Protein AF-A0A3S9T1W5-F1 (afdb_monomer)

Solvent-accessible surface area (backbone atoms only — not comparable to full-atom values): 9526 Å² total; per-residue (Å²): 115,72,29,62,64,50,43,24,51,50,53,53,48,53,24,63,78,66,75,43,52,50,53,58,49,12,58,77,71,74,46,53,28,66,57,49,51,33,35,58,66,70,73,45,90,79,56,69,68,60,54,50,50,50,20,67,76,68,73,41,66,73,69,72,35,35,56,70,77,80,69,74,61,44,52,53,18,49,34,52,49,50,53,37,50,71,73,68,46,51,64,61,57,51,15,70,64,47,76,46,52,51,67,55,52,55,30,22,38,66,63,74,37,85,73,51,73,68,53,43,49,34,49,19,62,64,70,60,37,63,54,68,53,47,68,62,13,45,59,62,44,54,52,52,50,52,51,54,50,41,55,74,73,66,53,52,69,70,57,50,51,51,52,51,56,49,57,62,68,78,83

InterPro domains:
  IPR001387 Cro/C1-type, helix-turn-helix domain [PF01381] (11-65)
  IPR001387 Cro/C1-type, helix-turn-helix domain [PF01381] (80-132)
  IPR001387 Cro/C1-type, helix-turn-helix domain [PS50943] (11-65)
  IPR001387 Cro/C1-type, helix-turn-helix domain [PS50943] (80-134)
  IPR001387 Cro/C1-type, helix-turn-helix domain [SM00530] (10-65)
  IPR001387 Cro/C1-type, helix-turn-helix domain [SM00530] (79-134)
  IPR001387 Cro/C1-type, helix-turn-helix domain [cd00093] (8-65)
  IPR001387 Cro/C1-type, helix-turn-helix domain [cd00093] (77-134)
  IPR010982 Lambda repressor-like, DNA-binding domain superfamily [G3DSA:1.10.260.40] (4-74)
  IPR010982 Lambda repressor-like, DNA-binding domain superfamily [G3DSA:1.10.260.40] (76-170)
  IPR010982 Lambda repressor-like, DNA-binding domain superfamily [SSF47413] (3-69)
  IPR010982 Lambda repressor-like, DNA-binding domain superfamily [SSF47413] (74-134)
  IPR050807 Transcriptional regulator/dioxygenase, bacterial-type [PTHR46797] (74-138)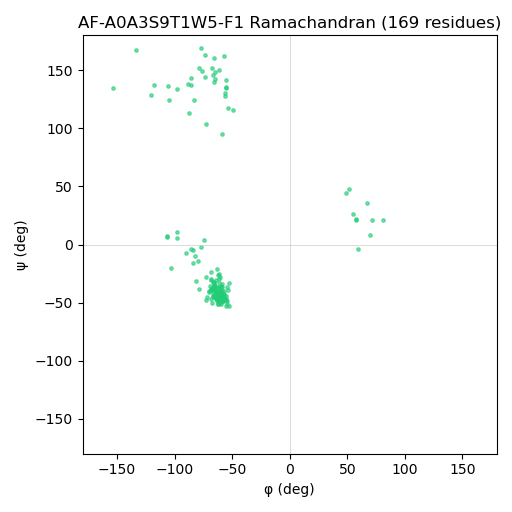

Foldseek 3Di:
DFDLQLVLVVLVVVCVVVVDQLQRVCVQLVHHSVVNVCSNVVVDDDDVSSLVSVCVSVVNDSVSGHPDPCPDQDALLCLLVVLCVLVVHDLVNLCVQQVNDSVVNVCSNVVNDPDDPSSLVSSCVSSVHDSVCSRVSCVVVVLVVVLVVCVVVVHDPVVSVVVSNVVSVVD

Organism: NCBI:txid1323375

pLDDT: mean 88.9, std 8.17, range [55.94, 97.69]

Structure (mmCIF, N/CA/C/O backbone):
data_AF-A0A3S9T1W5-F1
#
_entry.id   AF-A0A3S9T1W5-F1
#
loop_
_atom_site.group_PDB
_atom_site.id
_atom_site.type_symbol
_atom_site.label_atom_id
_atom_site.label_alt_id
_atom_site.label_comp_id
_atom_site.label_asym_id
_atom_site.label_entity_id
_atom_site.label_seq_id
_atom_site.pdbx_PDB_ins_code
_atom_site.Cartn_x
_atom_site.Cartn_y
_atom_site.Cartn_z
_atom_site.occupancy
_atom_site.B_iso_or_equiv
_atom_site.auth_seq_id
_atom_site.auth_comp_id
_atom_site.auth_asym_id
_atom_site.auth_atom_id
_atom_site.pdbx_PDB_model_num
ATOM 1 N N . MET A 1 1 ? 4.688 10.647 -19.494 1.00 72.31 1 MET A N 1
ATOM 2 C CA . MET A 1 1 ? 6.148 10.778 -19.285 1.00 72.31 1 MET A CA 1
ATOM 3 C C . MET A 1 1 ? 6.651 9.473 -18.680 1.00 72.31 1 MET A C 1
ATOM 5 O O . MET A 1 1 ? 5.906 8.879 -17.906 1.00 72.31 1 MET A O 1
ATOM 9 N N . TYR A 1 2 ? 7.830 8.991 -19.079 1.00 81.88 2 TYR A N 1
ATOM 10 C CA . TYR A 1 2 ? 8.384 7.721 -18.592 1.00 81.88 2 TYR A CA 1
ATOM 11 C C . TYR A 1 2 ? 9.151 7.909 -17.283 1.00 81.88 2 TYR A C 1
ATOM 13 O O . TYR A 1 2 ? 9.836 8.918 -17.113 1.00 81.88 2 TYR A O 1
ATOM 21 N N . ASP A 1 3 ? 9.049 6.927 -16.396 1.00 86.62 3 ASP A N 1
ATOM 22 C CA . ASP A 1 3 ? 9.724 6.895 -15.106 1.00 86.62 3 ASP A CA 1
ATOM 23 C C . ASP A 1 3 ? 11.119 6.267 -15.257 1.00 86.62 3 ASP A C 1
ATOM 25 O O . ASP A 1 3 ? 11.280 5.084 -15.573 1.00 86.62 3 ASP A O 1
ATOM 29 N N . SER A 1 4 ? 12.151 7.090 -15.052 1.00 87.38 4 SER A N 1
ATOM 30 C CA . SER A 1 4 ? 13.549 6.673 -15.221 1.00 87.38 4 SER A CA 1
ATOM 31 C C . SER A 1 4 ? 13.998 5.662 -14.160 1.00 87.38 4 SER A C 1
ATOM 33 O O . SER A 1 4 ? 14.846 4.813 -14.450 1.00 87.38 4 SER A O 1
ATOM 35 N N . GLU A 1 5 ? 13.431 5.714 -12.950 1.00 87.69 5 GLU A N 1
ATOM 36 C CA . GLU A 1 5 ? 13.767 4.781 -11.871 1.00 87.69 5 GLU A CA 1
ATOM 37 C C . GLU A 1 5 ? 13.191 3.399 -12.154 1.00 87.69 5 GLU A C 1
ATOM 39 O O . GLU A 1 5 ? 13.929 2.406 -12.132 1.00 87.69 5 GLU A O 1
ATOM 44 N N . LYS A 1 6 ? 11.908 3.338 -12.525 1.00 86.62 6 LYS A N 1
ATOM 45 C CA . LYS A 1 6 ? 11.269 2.092 -12.968 1.00 86.62 6 LYS A CA 1
ATOM 46 C C . LYS A 1 6 ? 11.997 1.471 -14.150 1.00 86.62 6 LYS A C 1
ATOM 48 O O . LYS A 1 6 ? 12.304 0.280 -14.128 1.00 86.62 6 LYS A O 1
ATOM 53 N N . LEU A 1 7 ? 12.353 2.274 -15.152 1.00 90.50 7 LEU A N 1
ATOM 54 C CA . LEU A 1 7 ? 13.117 1.795 -16.301 1.00 90.50 7 LEU A CA 1
ATOM 55 C C . LEU A 1 7 ? 14.456 1.160 -15.878 1.00 90.50 7 LEU A C 1
ATOM 57 O O . LEU A 1 7 ? 14.811 0.086 -16.366 1.00 90.50 7 LEU A O 1
ATOM 61 N N . SER A 1 8 ? 15.184 1.775 -14.939 1.00 92.00 8 SER A N 1
ATOM 62 C CA . SER A 1 8 ? 16.421 1.203 -14.386 1.00 92.00 8 SER A CA 1
ATOM 63 C C . SER A 1 8 ? 16.181 -0.137 -13.681 1.00 92.00 8 SER A C 1
ATOM 65 O O . SER A 1 8 ? 16.943 -1.090 -13.886 1.00 92.00 8 SER A O 1
ATOM 67 N N . GLN A 1 9 ? 15.117 -0.240 -12.880 1.00 92.44 9 GLN A N 1
ATOM 68 C CA . GLN A 1 9 ? 14.743 -1.475 -12.187 1.00 92.44 9 GLN A CA 1
ATOM 69 C C . GLN A 1 9 ? 14.377 -2.593 -13.171 1.00 92.44 9 GLN A C 1
ATOM 71 O O . GLN A 1 9 ? 14.908 -3.699 -13.053 1.00 92.44 9 GLN A O 1
ATOM 76 N N . ILE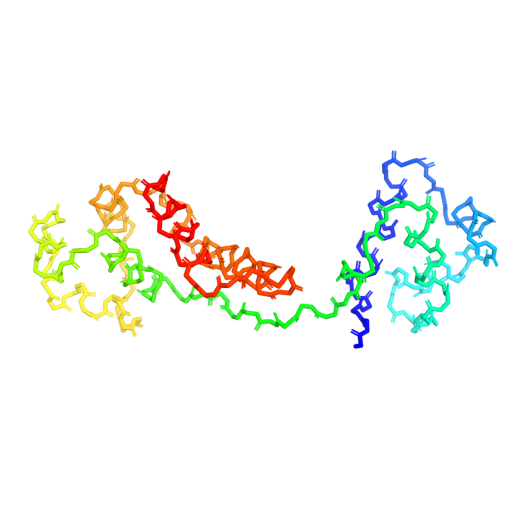 A 1 10 ? 13.558 -2.295 -14.181 1.00 92.56 10 ILE A N 1
ATOM 77 C CA . ILE A 1 10 ? 13.167 -3.243 -15.233 1.00 92.56 10 ILE A CA 1
ATOM 78 C C . ILE A 1 10 ? 14.405 -3.763 -15.971 1.00 92.56 10 ILE A C 1
ATOM 80 O O . ILE A 1 10 ? 14.578 -4.972 -16.122 1.00 92.56 10 ILE A O 1
ATOM 84 N N . ILE A 1 11 ? 15.333 -2.880 -16.355 1.00 93.62 11 ILE A N 1
ATOM 85 C CA . ILE A 1 11 ? 16.587 -3.284 -17.010 1.00 93.62 11 ILE A CA 1
ATOM 86 C C . ILE A 1 11 ? 17.396 -4.242 -16.120 1.00 93.62 11 ILE A C 1
ATOM 88 O O . ILE A 1 11 ? 17.924 -5.245 -16.605 1.00 93.62 11 ILE A O 1
ATOM 92 N N . ARG A 1 12 ? 17.484 -3.975 -14.811 1.00 94.44 12 ARG A N 1
ATOM 93 C CA . ARG A 1 12 ? 18.181 -4.862 -13.860 1.00 94.44 12 ARG A CA 1
ATOM 94 C C . ARG A 1 12 ? 17.497 -6.227 -13.751 1.00 94.44 12 ARG A C 1
ATOM 96 O O . ARG A 1 12 ? 18.190 -7.243 -13.718 1.00 94.44 12 ARG A O 1
ATOM 103 N N . GLN A 1 13 ? 16.166 -6.263 -13.734 1.00 93.06 13 GLN A N 1
ATOM 104 C CA . GLN A 1 13 ? 15.393 -7.507 -13.703 1.00 93.06 13 GLN A CA 1
ATOM 105 C C . GLN A 1 13 ? 15.584 -8.328 -14.982 1.00 93.06 13 GLN A C 1
ATOM 107 O O . GLN A 1 13 ? 15.860 -9.523 -14.892 1.00 93.06 13 GLN A O 1
ATOM 112 N N . ILE A 1 14 ? 15.531 -7.691 -16.158 1.00 94.25 14 ILE A N 1
ATOM 113 C CA . ILE A 1 14 ? 15.815 -8.331 -17.452 1.00 94.25 14 ILE A CA 1
ATOM 114 C C . ILE A 1 14 ? 17.200 -8.981 -17.430 1.00 94.25 14 ILE A C 1
ATOM 116 O O . ILE A 1 14 ? 17.340 -10.146 -17.804 1.00 94.25 14 ILE A O 1
ATOM 120 N N . GLN A 1 15 ? 18.221 -8.253 -16.964 1.00 94.25 15 GLN A N 1
ATOM 121 C CA . GLN A 1 15 ? 19.587 -8.772 -16.894 1.00 94.25 15 GLN A CA 1
ATOM 122 C C . GLN A 1 15 ? 19.715 -9.960 -15.948 1.00 94.25 15 GLN A C 1
ATOM 124 O O . GLN A 1 15 ? 20.360 -10.939 -16.310 1.00 94.25 15 GLN A O 1
ATOM 129 N N . LYS A 1 16 ? 19.084 -9.898 -14.769 1.00 94.06 16 LYS A N 1
ATOM 130 C CA . LYS A 1 16 ? 19.103 -10.995 -13.794 1.00 94.06 16 LYS A CA 1
ATOM 131 C C . LYS A 1 16 ? 18.375 -12.233 -14.323 1.00 94.06 16 LYS A C 1
ATOM 133 O O . LYS A 1 16 ? 18.903 -13.330 -14.220 1.00 94.06 16 LYS A O 1
ATOM 138 N N . LYS A 1 17 ? 17.189 -12.061 -14.915 1.00 93.50 17 LYS A N 1
ATOM 139 C CA . LYS A 1 17 ? 16.368 -13.164 -15.441 1.00 93.50 17 LYS A CA 1
ATOM 140 C C . LYS A 1 17 ? 17.029 -13.870 -16.628 1.00 93.50 17 LYS A C 1
ATOM 142 O O . LYS A 1 17 ? 16.905 -15.080 -16.758 1.00 93.50 17 LYS A O 1
ATOM 147 N N . ASN A 1 18 ? 17.734 -13.119 -17.473 1.00 91.75 18 ASN A N 1
ATOM 148 C CA . ASN A 1 18 ? 18.330 -13.630 -18.711 1.00 91.75 18 ASN A CA 1
ATOM 149 C C . ASN A 1 18 ? 19.863 -13.783 -18.637 1.00 91.75 18 ASN A C 1
ATOM 151 O O . ASN A 1 18 ? 20.498 -14.043 -19.657 1.00 91.75 18 ASN A O 1
ATOM 155 N N . ASN A 1 19 ? 20.476 -13.586 -17.462 1.00 93.75 19 ASN A N 1
ATOM 156 C CA . ASN A 1 19 ? 21.932 -13.596 -17.256 1.00 93.75 19 ASN A CA 1
ATOM 157 C C . ASN A 1 19 ? 22.710 -12.720 -18.268 1.00 93.75 19 ASN A C 1
ATOM 159 O O . ASN A 1 19 ? 23.732 -13.124 -18.834 1.00 93.75 19 ASN A O 1
ATOM 163 N N . LEU A 1 20 ? 22.218 -11.502 -18.523 1.00 94.31 20 LEU A N 1
ATOM 164 C CA . LEU A 1 20 ? 22.784 -10.582 -19.517 1.00 94.31 20 LEU A CA 1
ATOM 165 C C . LEU A 1 20 ? 23.717 -9.547 -18.882 1.00 94.31 20 LEU A C 1
ATOM 167 O O . LEU A 1 20 ? 23.358 -8.857 -17.930 1.00 94.31 20 LEU A O 1
ATOM 171 N N . THR A 1 21 ? 24.887 -9.351 -19.490 1.00 95.94 21 THR A N 1
ATOM 172 C CA . THR A 1 21 ? 25.759 -8.202 -19.201 1.00 95.94 21 THR A CA 1
ATOM 173 C C . THR A 1 21 ? 25.233 -6.937 -19.885 1.00 95.94 21 THR A C 1
ATOM 175 O O . THR A 1 21 ? 24.337 -6.998 -20.731 1.00 95.94 21 THR A O 1
ATOM 178 N N . ASN A 1 22 ? 25.784 -5.767 -19.540 1.00 94.25 22 ASN A N 1
ATOM 179 C CA . ASN A 1 22 ? 25.417 -4.516 -20.213 1.00 94.25 22 ASN A CA 1
ATOM 180 C C . ASN A 1 22 ? 25.709 -4.585 -21.722 1.00 94.25 22 ASN A C 1
ATOM 182 O O . ASN A 1 22 ? 24.897 -4.117 -22.511 1.00 94.25 22 ASN A O 1
ATOM 186 N N . ASP A 1 23 ? 26.818 -5.210 -22.125 1.00 95.06 23 ASP A N 1
ATOM 187 C CA . ASP A 1 23 ? 27.196 -5.325 -23.538 1.00 95.06 23 ASP A CA 1
ATOM 188 C C . ASP A 1 23 ? 26.282 -6.273 -24.311 1.00 95.06 23 ASP A C 1
ATOM 190 O O . ASP A 1 23 ? 25.885 -5.959 -25.431 1.00 95.06 23 ASP A O 1
ATOM 194 N N . LYS A 1 24 ? 25.902 -7.414 -23.717 1.00 95.19 24 LYS A N 1
ATOM 195 C CA . LYS A 1 24 ? 24.945 -8.338 -24.345 1.00 95.19 24 LYS A CA 1
ATOM 196 C C . LYS A 1 24 ? 23.579 -7.677 -24.515 1.00 95.19 24 LYS A C 1
ATOM 198 O O . LYS A 1 24 ? 23.006 -7.743 -25.596 1.00 95.19 24 LYS A O 1
ATOM 203 N N . LEU A 1 25 ? 23.090 -6.996 -23.476 1.00 94.19 25 LEU A N 1
ATOM 204 C CA . LEU A 1 25 ? 21.819 -6.277 -23.543 1.00 94.19 25 LEU A CA 1
ATOM 205 C C . LEU A 1 25 ? 21.871 -5.112 -24.543 1.00 94.19 25 LEU A C 1
ATOM 207 O O . LEU A 1 25 ? 20.933 -4.921 -25.309 1.00 94.19 25 LEU A O 1
ATOM 211 N N . GLY A 1 26 ? 22.980 -4.371 -24.575 1.00 94.38 26 GLY A N 1
ATOM 212 C CA . GLY A 1 26 ? 23.202 -3.310 -25.552 1.00 94.38 26 GLY A CA 1
ATOM 213 C C . GLY A 1 26 ? 23.130 -3.836 -26.984 1.00 94.38 26 GLY A C 1
ATOM 214 O O . GLY A 1 26 ? 22.370 -3.302 -27.787 1.00 94.38 26 GLY A O 1
ATOM 215 N N . LYS A 1 27 ? 23.830 -4.939 -27.282 1.00 94.88 27 LYS A N 1
ATOM 216 C CA . LYS A 1 27 ? 23.785 -5.592 -28.601 1.00 94.88 27 LYS A CA 1
ATOM 217 C C . LYS A 1 27 ? 22.365 -5.987 -29.007 1.00 94.88 27 LYS A C 1
ATOM 219 O O . LYS A 1 27 ? 21.968 -5.685 -30.125 1.00 94.88 27 LYS A O 1
ATOM 224 N N . ILE A 1 28 ? 21.600 -6.594 -28.097 1.00 93.44 28 ILE A N 1
ATOM 225 C CA . ILE A 1 28 ? 20.200 -6.982 -28.338 1.00 93.44 28 ILE A CA 1
ATOM 226 C C . ILE A 1 28 ? 19.336 -5.757 -28.684 1.00 93.44 28 ILE A C 1
ATOM 228 O O . ILE A 1 28 ? 18.536 -5.804 -29.610 1.00 93.44 28 ILE A O 1
ATOM 232 N N . LEU A 1 29 ? 19.521 -4.643 -27.972 1.00 92.19 29 LEU A N 1
ATOM 233 C CA . LEU A 1 29 ? 18.729 -3.420 -28.153 1.00 92.19 29 LEU A CA 1
ATOM 234 C C . LEU A 1 29 ? 19.263 -2.488 -29.260 1.00 92.19 29 LEU A C 1
ATOM 236 O O . LEU A 1 29 ? 18.654 -1.453 -29.552 1.00 92.19 29 LEU A O 1
ATOM 240 N N . GLY A 1 30 ? 20.400 -2.826 -29.876 1.00 91.94 30 GLY A N 1
ATOM 241 C CA . GLY A 1 30 ? 21.078 -1.985 -30.864 1.00 91.94 30 GLY A CA 1
ATOM 242 C C . GLY A 1 30 ? 21.659 -0.693 -30.275 1.00 91.94 30 GLY A C 1
ATOM 243 O O . GLY A 1 30 ? 21.616 0.352 -30.921 1.00 91.94 30 GLY A O 1
ATOM 244 N N . VAL A 1 31 ? 22.161 -0.740 -29.038 1.00 91.81 31 VAL A N 1
ATOM 245 C CA . VAL A 1 31 ? 22.800 0.381 -28.324 1.00 91.81 31 VAL A CA 1
ATOM 246 C C . VAL A 1 31 ? 24.108 -0.063 -27.655 1.00 91.81 31 VAL A C 1
ATOM 248 O O . VAL A 1 31 ? 24.397 -1.250 -27.537 1.00 91.81 31 VAL A O 1
ATOM 251 N N . SER A 1 32 ? 24.934 0.874 -27.186 1.00 94.00 32 SER A N 1
ATOM 252 C CA . SER A 1 32 ? 26.180 0.510 -26.495 1.00 94.00 32 SER A CA 1
ATOM 253 C C . SER A 1 32 ? 25.928 0.023 -25.060 1.00 94.00 32 SER A C 1
ATOM 255 O O . SER A 1 32 ? 25.022 0.501 -24.374 1.00 94.00 32 SER A O 1
ATOM 257 N N . GLY A 1 33 ? 26.773 -0.881 -24.550 1.00 92.75 33 GLY A N 1
ATOM 258 C CA . GLY A 1 33 ? 26.713 -1.301 -23.142 1.00 92.75 33 GLY A CA 1
ATOM 259 C C . GLY A 1 33 ? 26.963 -0.147 -22.160 1.00 92.75 33 GLY A C 1
ATOM 260 O O . GLY A 1 33 ? 26.371 -0.098 -21.079 1.00 92.75 33 GLY A O 1
ATOM 261 N N . SER A 1 34 ? 27.759 0.848 -22.566 1.00 93.88 34 SER A N 1
ATOM 262 C CA . SER A 1 34 ? 27.936 2.100 -21.820 1.00 93.88 34 SER A CA 1
ATOM 263 C C . SER A 1 34 ? 26.625 2.887 -21.701 1.00 93.88 34 SER A C 1
ATOM 265 O O . SER A 1 34 ? 26.286 3.348 -20.611 1.00 93.88 34 SER A O 1
ATOM 267 N N . TYR A 1 35 ? 25.830 2.965 -22.776 1.00 92.94 35 TYR A N 1
ATOM 268 C CA . TYR A 1 35 ? 24.511 3.599 -22.733 1.00 92.94 35 TYR A CA 1
ATOM 269 C C . TYR A 1 35 ? 23.582 2.887 -21.741 1.00 92.94 35 TYR A C 1
ATOM 271 O O . TYR A 1 35 ? 22.998 3.547 -20.887 1.00 92.94 35 TYR A O 1
ATOM 279 N N . ILE A 1 36 ? 23.543 1.548 -21.740 1.00 92.75 36 ILE A N 1
ATOM 280 C CA . ILE A 1 36 ? 22.793 0.764 -20.737 1.00 92.75 36 ILE A CA 1
ATOM 281 C C . ILE A 1 36 ? 23.239 1.097 -19.304 1.00 92.75 36 ILE A C 1
ATOM 283 O O . ILE A 1 36 ? 22.405 1.278 -18.416 1.00 92.75 36 ILE A O 1
ATOM 287 N N . SER A 1 37 ? 24.548 1.226 -19.067 1.00 93.12 37 SER A N 1
ATOM 288 C CA . SER A 1 37 ? 25.084 1.620 -17.758 1.00 93.12 37 SER A CA 1
ATOM 289 C C . SER A 1 37 ? 24.625 3.021 -17.336 1.00 93.12 37 SER A C 1
ATOM 291 O O . SER A 1 37 ? 24.230 3.224 -16.188 1.00 93.12 37 SER A O 1
ATOM 293 N N . GLN A 1 38 ? 24.632 3.990 -18.254 1.00 92.94 38 GLN A N 1
ATOM 294 C CA . GLN A 1 38 ? 24.183 5.358 -17.974 1.00 92.94 38 GLN A CA 1
ATOM 295 C C . GLN A 1 38 ? 22.698 5.408 -17.601 1.00 92.94 38 GLN A C 1
ATOM 297 O O . GLN A 1 38 ? 22.346 6.104 -16.650 1.00 92.94 38 GLN A O 1
ATOM 302 N N . ILE A 1 39 ? 21.860 4.625 -18.288 1.00 90.25 39 ILE A N 1
ATOM 303 C CA . ILE A 1 39 ? 20.428 4.499 -17.980 1.00 90.25 39 ILE A CA 1
ATOM 304 C C . ILE A 1 39 ? 20.233 3.929 -16.576 1.00 90.25 39 ILE A C 1
ATOM 306 O O . ILE A 1 39 ? 19.545 4.519 -15.748 1.00 90.25 39 ILE A O 1
ATOM 310 N N . LYS A 1 40 ? 20.888 2.802 -16.272 1.00 90.81 40 LYS A N 1
ATOM 311 C CA . LYS A 1 40 ? 20.757 2.123 -14.973 1.00 90.81 40 LYS A CA 1
ATOM 312 C C . LYS A 1 40 ? 21.197 2.977 -13.786 1.00 90.81 40 LYS A C 1
ATOM 314 O O . LYS A 1 40 ? 20.740 2.750 -12.664 1.00 90.81 40 LYS A O 1
ATOM 319 N N . ASN A 1 41 ? 22.119 3.903 -14.022 1.00 91.62 41 ASN A N 1
ATOM 320 C CA . ASN A 1 41 ? 22.653 4.805 -13.009 1.00 91.62 41 ASN A CA 1
ATOM 321 C C . ASN A 1 41 ? 21.975 6.183 -13.030 1.00 91.62 41 ASN A C 1
ATOM 323 O O . ASN A 1 41 ? 22.487 7.099 -12.396 1.00 91.62 41 ASN A O 1
ATOM 327 N N . LEU A 1 42 ? 20.869 6.337 -13.772 1.00 88.19 42 LEU A N 1
ATOM 328 C CA . LEU A 1 42 ? 20.080 7.572 -13.869 1.00 88.19 42 LEU A CA 1
ATOM 329 C C . LEU A 1 42 ? 20.889 8.789 -14.348 1.00 88.19 42 LEU A C 1
ATOM 331 O O . LEU A 1 42 ? 20.500 9.933 -14.149 1.00 88.19 42 LEU A O 1
ATOM 335 N N . LYS A 1 43 ? 22.018 8.548 -15.022 1.00 85.25 43 LYS A N 1
ATOM 336 C CA . LYS A 1 43 ? 22.904 9.601 -15.539 1.00 85.25 43 LYS A CA 1
ATOM 337 C C . LYS A 1 43 ? 22.426 10.159 -16.878 1.00 85.25 43 LYS A C 1
ATOM 339 O O . LYS A 1 43 ? 23.001 11.122 -17.377 1.00 85.25 43 LYS A O 1
ATOM 344 N N . ARG A 1 44 ? 21.431 9.521 -17.504 1.00 81.00 44 ARG A N 1
ATOM 345 C CA . ARG A 1 44 ? 20.927 9.902 -18.823 1.00 81.00 44 ARG A CA 1
ATOM 346 C C . ARG A 1 44 ? 19.472 9.487 -19.019 1.00 81.00 44 ARG A C 1
ATOM 348 O O . ARG A 1 44 ? 19.120 8.339 -18.765 1.00 81.00 44 ARG A O 1
ATOM 355 N N . GLY A 1 45 ? 18.669 10.409 -19.549 1.00 78.25 45 GLY A N 1
ATOM 356 C CA . GLY A 1 45 ? 17.310 10.126 -20.004 1.00 78.25 45 GLY A CA 1
ATOM 357 C C . GLY A 1 45 ? 17.282 9.214 -21.234 1.00 78.25 45 GLY A C 1
ATOM 358 O O . GLY A 1 45 ? 18.209 9.193 -22.053 1.00 78.25 45 GLY A O 1
ATOM 359 N N . VAL A 1 46 ? 16.200 8.452 -21.371 1.00 84.06 46 VAL A N 1
ATOM 360 C CA . VAL A 1 46 ? 1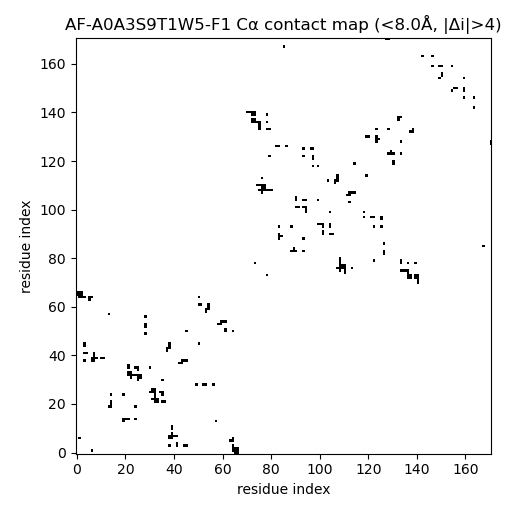6.033 7.463 -22.442 1.00 84.06 46 VAL A CA 1
ATOM 361 C C . VAL A 1 46 ? 15.048 7.972 -23.471 1.00 84.06 46 VAL A C 1
ATOM 363 O O . VAL A 1 46 ? 14.015 8.539 -23.126 1.00 84.06 46 VAL A O 1
ATOM 366 N N . ARG A 1 47 ? 15.384 7.783 -24.749 1.00 85.50 47 ARG A N 1
ATOM 367 C CA . ARG A 1 47 ? 14.475 8.153 -25.828 1.00 85.50 47 ARG A CA 1
ATOM 368 C C . ARG A 1 47 ? 13.314 7.150 -25.915 1.00 85.50 47 ARG A C 1
ATOM 370 O O . ARG A 1 47 ? 13.557 5.957 -25.699 1.00 85.50 47 ARG A O 1
ATOM 377 N N . PRO A 1 48 ? 12.088 7.589 -26.250 1.00 85.38 48 PRO A N 1
ATOM 378 C CA . PRO A 1 48 ? 10.926 6.705 -26.352 1.00 85.38 48 PRO A CA 1
ATOM 379 C C . PRO A 1 48 ? 11.151 5.488 -27.257 1.00 85.38 48 PRO A C 1
ATOM 381 O O . PRO A 1 48 ? 10.666 4.402 -26.952 1.00 85.38 48 PRO A O 1
ATOM 384 N N . GLU A 1 49 ? 11.946 5.623 -28.322 1.00 88.88 49 GLU A N 1
ATOM 385 C CA . GLU A 1 49 ? 12.233 4.529 -29.256 1.00 88.88 49 GLU A CA 1
ATOM 386 C C . GLU A 1 49 ? 13.013 3.390 -28.586 1.00 88.88 49 GLU A C 1
ATOM 388 O O . GLU A 1 49 ? 12.765 2.219 -28.864 1.00 88.88 49 GLU A O 1
ATOM 393 N N . THR A 1 50 ? 13.932 3.708 -27.670 1.00 89.50 50 THR A N 1
ATOM 394 C CA . THR A 1 50 ? 14.668 2.694 -26.901 1.00 89.50 50 THR A CA 1
ATOM 395 C C . THR A 1 50 ? 13.737 1.972 -25.928 1.00 89.50 50 THR A C 1
ATOM 397 O O . THR A 1 50 ? 13.847 0.760 -25.773 1.00 89.50 50 THR A O 1
ATOM 400 N N . ILE A 1 51 ? 12.806 2.692 -25.294 1.00 90.44 51 ILE A N 1
ATOM 401 C CA . ILE A 1 51 ? 11.811 2.096 -24.387 1.00 90.44 51 ILE A CA 1
ATOM 402 C C . ILE A 1 51 ? 10.893 1.152 -25.169 1.00 90.44 51 ILE A C 1
ATOM 404 O O . ILE A 1 51 ? 10.691 0.017 -24.748 1.00 90.44 51 ILE A O 1
ATOM 408 N N . LYS A 1 52 ? 10.434 1.575 -26.353 1.00 91.62 52 LYS A N 1
ATOM 409 C CA . LYS A 1 52 ? 9.642 0.742 -27.263 1.00 91.62 52 LYS A CA 1
ATOM 410 C C . LYS A 1 52 ? 10.383 -0.537 -27.662 1.00 91.62 52 LYS A C 1
ATOM 412 O O . LYS A 1 52 ? 9.822 -1.619 -27.549 1.00 91.62 52 LYS A O 1
ATOM 417 N N . LYS A 1 53 ? 11.670 -0.445 -28.018 1.00 93.25 53 LYS A N 1
ATOM 418 C CA . LYS A 1 53 ? 12.492 -1.633 -28.310 1.00 93.25 53 LYS A CA 1
ATOM 419 C C . LYS A 1 53 ? 12.591 -2.587 -27.123 1.00 93.25 53 LYS A C 1
ATOM 421 O O . LYS A 1 53 ? 12.527 -3.796 -27.317 1.00 93.25 53 LYS A O 1
ATOM 426 N N . ILE A 1 54 ? 12.765 -2.069 -25.905 1.00 92.31 54 ILE A N 1
ATOM 427 C CA . ILE A 1 54 ? 12.800 -2.900 -24.691 1.00 92.31 54 ILE A CA 1
ATOM 428 C C . ILE A 1 54 ? 11.450 -3.600 -24.496 1.00 92.31 54 ILE A C 1
ATOM 430 O O . ILE A 1 54 ? 11.428 -4.806 -24.260 1.00 92.31 54 ILE A O 1
ATOM 434 N N . SER A 1 55 ? 10.350 -2.855 -24.629 1.00 93.94 55 SER A N 1
ATOM 435 C CA . SER A 1 55 ? 8.982 -3.371 -24.537 1.00 93.94 55 SER A CA 1
ATOM 436 C C . SER A 1 55 ? 8.743 -4.522 -25.516 1.00 93.94 55 SER A C 1
ATOM 438 O O . SER A 1 55 ? 8.380 -5.614 -25.087 1.00 93.94 55 SER A O 1
ATOM 440 N N . GLU A 1 56 ? 9.048 -4.322 -26.798 1.00 94.00 56 GLU A N 1
ATOM 441 C CA . GLU A 1 56 ? 8.857 -5.325 -27.852 1.00 94.00 56 GLU A CA 1
ATOM 442 C C . GLU A 1 56 ? 9.774 -6.543 -27.669 1.00 94.00 56 GLU A C 1
ATOM 444 O O . GLU A 1 56 ? 9.325 -7.681 -27.768 1.00 94.00 56 GLU A O 1
ATOM 449 N N . THR A 1 57 ? 11.054 -6.323 -27.349 1.00 95.19 57 THR A N 1
ATOM 450 C CA . THR A 1 57 ? 12.046 -7.408 -27.240 1.00 95.19 57 THR A CA 1
ATOM 451 C C . THR A 1 57 ? 11.769 -8.335 -26.060 1.00 95.19 57 THR A C 1
ATOM 453 O O . THR A 1 57 ? 11.988 -9.541 -26.149 1.00 95.19 57 THR A O 1
ATOM 456 N N . PHE A 1 58 ? 11.326 -7.777 -24.933 1.00 92.94 58 PHE A N 1
ATOM 457 C CA . PHE A 1 58 ? 11.129 -8.527 -23.690 1.00 92.94 58 PHE A CA 1
ATOM 458 C C . PHE A 1 58 ? 9.654 -8.765 -23.355 1.00 92.94 58 PHE A C 1
ATOM 460 O O . PHE A 1 58 ? 9.364 -9.290 -22.280 1.00 92.94 58 PHE A O 1
ATOM 467 N N . ASN A 1 59 ? 8.746 -8.409 -24.270 1.00 91.31 59 ASN A N 1
ATOM 468 C CA . ASN A 1 59 ? 7.297 -8.500 -24.110 1.00 91.31 59 ASN A CA 1
ATOM 469 C C . ASN A 1 59 ? 6.803 -7.843 -22.805 1.00 91.31 59 ASN A C 1
ATOM 471 O O . ASN A 1 59 ? 6.068 -8.442 -22.020 1.00 91.31 59 ASN A O 1
ATOM 475 N N . ILE A 1 60 ? 7.275 -6.620 -22.548 1.00 89.38 60 ILE A N 1
ATOM 476 C CA . ILE A 1 60 ? 6.917 -5.824 -21.367 1.00 89.38 60 ILE A CA 1
ATOM 477 C C . ILE A 1 60 ? 5.950 -4.727 -21.813 1.00 89.38 60 ILE A C 1
ATOM 479 O O . ILE A 1 60 ? 6.323 -3.953 -22.694 1.00 89.38 60 ILE A O 1
ATOM 483 N N . PRO A 1 61 ? 4.749 -4.609 -21.226 1.00 88.06 61 PRO A N 1
ATOM 484 C CA . PRO A 1 61 ? 3.809 -3.543 -21.567 1.00 88.06 61 PRO A CA 1
ATOM 485 C C . PRO A 1 61 ? 4.432 -2.147 -21.425 1.00 88.06 61 PRO A C 1
ATOM 487 O O . PRO A 1 61 ? 5.195 -1.887 -20.492 1.00 88.06 61 PRO A O 1
ATOM 490 N N . MET A 1 62 ? 4.112 -1.228 -22.341 1.00 87.25 62 MET A N 1
ATOM 491 C CA . MET A 1 62 ? 4.667 0.136 -22.330 1.00 87.25 62 MET A CA 1
ATOM 492 C C . MET A 1 62 ? 4.294 0.908 -21.054 1.00 87.25 62 MET A C 1
ATOM 494 O O . MET A 1 62 ? 5.013 1.816 -20.631 1.00 87.25 62 MET A O 1
ATOM 498 N N . GLU A 1 63 ? 3.187 0.524 -20.427 1.00 83.06 63 GLU A N 1
ATOM 499 C CA . GLU A 1 63 ? 2.635 1.077 -19.196 1.00 83.06 63 GLU A CA 1
ATOM 500 C C . GLU A 1 63 ? 3.557 0.865 -17.994 1.00 83.06 63 GLU A C 1
ATOM 502 O O . GLU A 1 63 ? 3.607 1.722 -17.112 1.00 83.06 63 GLU A O 1
ATOM 507 N N . GLU A 1 64 ? 4.335 -0.220 -17.986 1.00 84.06 64 GLU A N 1
ATOM 508 C CA . GLU A 1 64 ? 5.299 -0.526 -16.920 1.00 84.06 64 GLU A CA 1
ATOM 509 C C . GLU A 1 64 ? 6.392 0.545 -16.807 1.00 84.06 64 GLU A C 1
ATOM 511 O O . GLU A 1 64 ? 6.951 0.774 -15.734 1.00 84.06 64 GLU A O 1
ATOM 516 N N . PHE A 1 65 ? 6.675 1.245 -17.908 1.00 86.00 65 PHE A N 1
ATOM 517 C CA . PHE A 1 65 ? 7.677 2.307 -17.970 1.00 86.00 65 PHE A CA 1
ATOM 518 C C . PHE A 1 65 ? 7.108 3.693 -17.659 1.00 86.00 65 PHE A C 1
ATOM 520 O O . PHE A 1 65 ? 7.863 4.666 -17.611 1.00 86.00 65 PHE A O 1
ATOM 527 N N . LEU A 1 66 ? 5.789 3.835 -17.513 1.00 82.75 66 LEU A N 1
ATOM 528 C CA . LEU A 1 66 ? 5.165 5.123 -17.229 1.00 82.75 66 LEU A CA 1
ATOM 529 C C . LEU A 1 66 ? 5.309 5.477 -15.748 1.00 82.75 66 LEU A C 1
ATOM 531 O O . LEU A 1 66 ? 5.325 4.600 -14.882 1.00 82.75 66 LEU A O 1
ATOM 535 N N . TYR A 1 67 ? 5.339 6.783 -15.459 1.00 73.88 67 TYR A N 1
ATOM 536 C CA . TYR A 1 67 ? 5.056 7.247 -14.104 1.00 73.88 67 TYR A CA 1
ATOM 537 C C . TYR A 1 67 ? 3.706 6.672 -13.684 1.00 73.88 67 TYR A C 1
ATOM 539 O O . TYR A 1 67 ? 2.671 6.978 -14.284 1.00 73.88 67 TYR A O 1
ATOM 547 N N . GLU A 1 68 ? 3.715 5.846 -12.639 1.00 68.00 68 GLU A N 1
ATOM 548 C CA . GLU A 1 68 ? 2.491 5.616 -11.891 1.00 68.00 68 GLU A CA 1
ATOM 549 C C . GLU A 1 68 ? 2.018 6.998 -11.442 1.00 68.00 68 GLU A C 1
ATOM 551 O O . GLU A 1 68 ? 2.783 7.754 -10.836 1.00 68.00 68 GLU A O 1
ATOM 556 N N . LYS A 1 69 ? 0.753 7.352 -11.715 1.00 58.91 69 LYS A N 1
ATOM 557 C CA . LYS A 1 69 ? 0.094 8.314 -10.829 1.00 58.91 69 LYS A CA 1
ATOM 558 C C . LYS A 1 69 ? 0.355 7.758 -9.437 1.00 58.91 69 LYS A C 1
ATOM 560 O O . LYS A 1 69 ? -0.063 6.633 -9.167 1.00 58.91 69 LYS A O 1
ATOM 565 N N . ASN A 1 70 ? 1.108 8.483 -8.611 1.00 55.94 70 ASN A N 1
ATOM 566 C CA . ASN A 1 70 ? 1.283 8.117 -7.217 1.00 55.94 70 ASN A CA 1
ATOM 567 C C . ASN A 1 70 ? -0.122 8.100 -6.625 1.00 55.94 70 ASN A C 1
ATOM 569 O O . ASN A 1 70 ? -0.664 9.149 -6.297 1.00 55.94 70 ASN A O 1
ATOM 573 N N . ILE A 1 71 ? -0.747 6.924 -6.586 1.00 58.41 71 ILE A N 1
ATOM 574 C CA . ILE A 1 71 ? -1.917 6.678 -5.764 1.00 58.41 71 ILE A CA 1
ATOM 575 C C . ILE A 1 71 ? -1.308 6.633 -4.368 1.00 58.41 71 ILE A C 1
ATOM 577 O O . ILE A 1 71 ? -0.593 5.665 -4.078 1.00 58.41 71 ILE A O 1
ATOM 581 N N . PRO A 1 72 ? -1.454 7.697 -3.557 1.00 59.38 72 PRO A N 1
ATOM 582 C CA . PRO A 1 72 ? -0.873 7.695 -2.229 1.00 59.38 72 PRO A CA 1
ATOM 583 C C . PRO A 1 72 ? -1.415 6.471 -1.495 1.00 59.38 72 PRO A C 1
ATOM 585 O O . PRO A 1 72 ? -2.624 6.218 -1.519 1.00 59.38 72 PRO A O 1
ATOM 588 N N . SER A 1 73 ? -0.525 5.689 -0.882 1.00 66.50 73 SER A N 1
ATOM 589 C CA . SER A 1 73 ? -0.965 4.647 0.037 1.00 66.50 73 SER A CA 1
ATOM 590 C C . SER A 1 73 ? -1.826 5.313 1.108 1.00 66.50 73 SER A C 1
ATOM 592 O O . SER A 1 73 ? -1.509 6.400 1.605 1.00 66.50 73 SER A O 1
ATOM 594 N N . LEU A 1 74 ? -2.974 4.708 1.416 1.00 79.00 74 LEU A N 1
ATOM 595 C CA . LEU A 1 74 ? -3.775 5.212 2.519 1.00 79.00 74 LEU A CA 1
ATOM 596 C C . LEU A 1 74 ? -2.970 5.017 3.803 1.00 79.00 74 LEU A C 1
ATOM 598 O O . LEU A 1 74 ? -2.299 4.003 3.992 1.00 79.00 74 LEU A O 1
ATOM 602 N N . SER A 1 75 ? -3.072 5.988 4.703 1.00 88.31 75 SER A N 1
ATOM 603 C CA . SER A 1 75 ? -2.618 5.817 6.077 1.00 88.31 75 SER A CA 1
ATOM 604 C C . SER A 1 75 ? -3.325 4.629 6.736 1.00 88.31 75 SER A C 1
ATOM 606 O O . SER A 1 75 ? -4.381 4.171 6.282 1.00 88.31 75 SER A O 1
ATOM 608 N N . LEU A 1 76 ? -2.750 4.135 7.832 1.00 90.00 76 LEU A N 1
ATOM 609 C CA . LEU A 1 76 ? -3.301 3.013 8.589 1.00 90.00 76 LEU A CA 1
ATOM 610 C C . LEU A 1 76 ? -4.761 3.267 8.995 1.00 90.00 76 LEU A C 1
ATOM 612 O O . LEU A 1 76 ? -5.621 2.424 8.744 1.00 90.00 76 LEU A O 1
ATOM 616 N N . GLY A 1 77 ? -5.060 4.443 9.553 1.00 92.69 77 GLY A N 1
ATOM 617 C CA . GLY A 1 77 ? -6.404 4.807 9.991 1.00 92.69 77 GLY A CA 1
ATOM 618 C C . GLY A 1 77 ? -7.407 4.842 8.845 1.00 92.69 77 GLY A C 1
ATOM 619 O O . GLY A 1 77 ? -8.481 4.240 8.919 1.00 92.69 77 GLY A O 1
ATOM 620 N N . LYS A 1 78 ? -7.033 5.474 7.729 1.00 91.06 78 LYS A N 1
ATOM 621 C CA . LYS A 1 78 ? -7.881 5.518 6.530 1.00 91.06 78 LYS A CA 1
ATOM 622 C C . LYS A 1 78 ? -8.090 4.134 5.915 1.00 91.06 78 LYS A C 1
ATOM 624 O O . LYS A 1 78 ? -9.184 3.858 5.422 1.00 91.06 78 LYS A O 1
ATOM 629 N N . THR A 1 79 ? -7.076 3.271 5.964 1.00 91.25 79 THR A N 1
ATOM 630 C CA . THR A 1 79 ? -7.167 1.872 5.521 1.00 91.25 79 THR A CA 1
ATOM 631 C C . THR A 1 79 ? -8.183 1.115 6.370 1.00 91.25 79 THR A C 1
ATOM 633 O O . THR A 1 79 ? -9.132 0.564 5.818 1.00 91.25 79 THR A O 1
ATOM 636 N N . ILE A 1 80 ? -8.069 1.186 7.702 1.00 93.75 80 ILE A N 1
ATOM 637 C CA . ILE A 1 80 ? -9.026 0.577 8.641 1.00 93.75 80 ILE A CA 1
ATOM 638 C C . ILE A 1 80 ?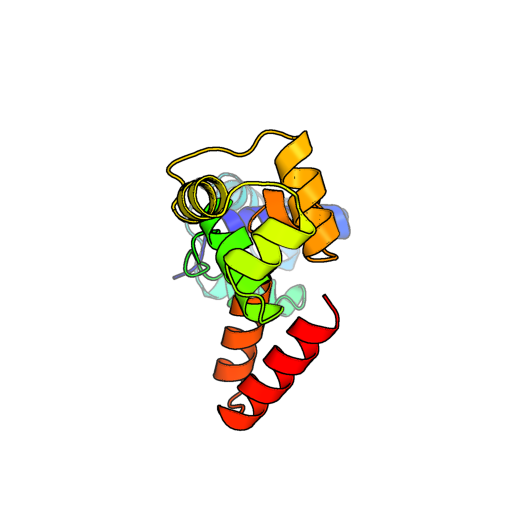 -10.451 1.068 8.358 1.00 93.75 80 ILE A C 1
ATOM 640 O O . ILE A 1 80 ? -11.365 0.258 8.210 1.00 93.75 80 ILE A O 1
ATOM 644 N N . ARG A 1 81 ? -10.639 2.381 8.182 1.00 93.62 81 ARG A N 1
ATOM 645 C CA . ARG A 1 81 ? -11.951 2.969 7.873 1.00 93.62 81 ARG A CA 1
ATOM 646 C C . ARG A 1 81 ? -12.551 2.433 6.576 1.00 93.62 81 ARG A C 1
ATOM 648 O O . ARG A 1 81 ? -13.757 2.189 6.511 1.00 93.62 81 ARG A O 1
ATOM 655 N N . LYS A 1 82 ? -11.739 2.301 5.522 1.00 89.94 82 LYS A N 1
ATOM 656 C CA . LYS A 1 82 ? -12.203 1.798 4.222 1.00 89.94 82 LYS A CA 1
ATOM 657 C C . LYS A 1 82 ? -12.579 0.320 4.327 1.00 89.94 82 LYS A C 1
ATOM 659 O O . LYS A 1 82 ? -13.689 -0.028 3.938 1.00 89.94 82 LYS A O 1
ATOM 664 N N . LEU A 1 83 ? -11.732 -0.499 4.952 1.00 90.88 83 LEU A N 1
ATOM 665 C CA . LEU A 1 83 ? -11.998 -1.923 5.181 1.00 90.88 83 LEU A CA 1
ATOM 666 C C . LEU A 1 83 ? -13.254 -2.148 6.035 1.00 90.88 83 LEU A C 1
ATOM 668 O O . LEU A 1 83 ? -14.102 -2.961 5.676 1.00 90.88 83 LEU A O 1
ATOM 672 N N . ARG A 1 84 ? -13.445 -1.366 7.105 1.00 94.00 84 ARG A N 1
ATOM 673 C CA . ARG A 1 84 ? -14.667 -1.413 7.922 1.00 94.00 84 ARG A CA 1
ATOM 674 C C . ARG A 1 84 ? -15.920 -1.153 7.081 1.00 94.00 84 ARG A C 1
ATOM 676 O O . ARG A 1 84 ? -16.894 -1.896 7.172 1.00 94.00 84 ARG A O 1
ATOM 683 N N . ARG A 1 85 ? -15.891 -0.119 6.235 1.00 91.38 85 ARG A N 1
ATOM 684 C CA . ARG A 1 85 ? -17.006 0.221 5.335 1.00 91.38 85 ARG A CA 1
ATOM 685 C C . ARG A 1 85 ? -17.257 -0.850 4.277 1.00 91.38 85 ARG A C 1
ATOM 687 O O . ARG A 1 85 ? -18.415 -1.117 3.979 1.00 91.38 85 ARG A O 1
ATOM 694 N N . MET A 1 86 ? -16.206 -1.475 3.748 1.00 86.44 86 MET A N 1
ATOM 695 C CA . MET A 1 86 ? -16.322 -2.608 2.819 1.00 86.44 86 MET A CA 1
ATOM 696 C C . MET A 1 86 ? -17.020 -3.800 3.482 1.00 86.44 86 MET A C 1
ATOM 698 O O . MET A 1 86 ? -17.920 -4.396 2.897 1.00 86.44 86 MET A O 1
ATOM 702 N N . LYS A 1 87 ? -16.702 -4.073 4.753 1.00 88.50 87 LYS A N 1
ATOM 703 C CA . LYS A 1 87 ? -17.412 -5.059 5.585 1.00 88.50 87 LYS A CA 1
ATOM 704 C C . LYS A 1 87 ? -18.790 -4.586 6.067 1.00 88.50 87 LYS A C 1
ATOM 706 O O . LYS A 1 87 ? -19.447 -5.306 6.809 1.00 88.50 87 LYS A O 1
ATOM 711 N N . LYS A 1 88 ? -19.238 -3.401 5.631 1.00 90.44 88 LYS A N 1
ATOM 712 C CA . LYS A 1 88 ? -20.510 -2.759 5.999 1.00 90.44 88 LYS A CA 1
ATOM 713 C C . LYS A 1 88 ? -20.709 -2.589 7.506 1.00 90.44 88 LYS A C 1
ATOM 715 O O . LYS A 1 88 ? -21.845 -2.499 7.949 1.00 90.44 88 LYS A O 1
ATOM 720 N N . LEU A 1 89 ? -19.617 -2.505 8.262 1.00 93.06 89 LEU A N 1
ATOM 721 C CA . LEU A 1 89 ? -19.669 -2.320 9.706 1.00 93.06 89 LEU A CA 1
ATOM 722 C C . LEU A 1 89 ? -19.781 -0.835 10.051 1.00 93.06 89 LEU A C 1
ATOM 724 O O . LEU A 1 89 ? -19.063 0.008 9.496 1.00 93.06 89 LEU A O 1
ATOM 728 N N . SER A 1 90 ? -20.633 -0.498 11.005 1.00 95.12 90 SER A N 1
ATOM 729 C CA . SER A 1 90 ? -20.636 0.805 11.665 1.00 95.12 90 SER A CA 1
ATOM 730 C C . SER A 1 90 ? -19.443 0.933 12.642 1.00 95.12 90 SER A C 1
ATOM 732 O O . SER A 1 90 ? -18.778 -0.059 12.965 1.00 95.12 90 SER A O 1
ATOM 734 N N . PRO A 1 91 ? -19.075 2.153 13.084 1.00 94.62 91 PRO A N 1
ATOM 735 C CA . PRO A 1 91 ? -18.047 2.322 14.114 1.00 94.62 91 PRO A CA 1
ATOM 736 C C . PRO A 1 91 ? -18.413 1.635 15.438 1.00 94.62 91 PRO A C 1
ATOM 738 O O . PRO A 1 91 ? -17.527 1.106 16.102 1.00 94.62 91 PRO A O 1
ATOM 741 N N . ASP A 1 92 ? -19.699 1.637 15.793 1.00 95.38 92 ASP A N 1
ATOM 742 C CA . ASP A 1 92 ? -20.274 0.932 16.944 1.00 95.38 92 ASP A CA 1
ATOM 743 C C . ASP A 1 92 ? -20.124 -0.589 16.819 1.00 95.38 92 ASP A C 1
ATOM 745 O O . ASP A 1 92 ? -19.541 -1.208 17.701 1.00 95.38 92 ASP A O 1
ATOM 749 N N . GLU A 1 93 ? -20.477 -1.192 15.684 1.00 97.00 93 GLU A N 1
ATOM 750 C CA . GLU A 1 93 ? -20.302 -2.636 15.488 1.00 97.00 93 GLU A CA 1
ATOM 751 C C . GLU A 1 93 ? -18.826 -3.063 15.534 1.00 97.00 93 GLU A C 1
ATOM 753 O O . GLU A 1 93 ? -18.494 -4.140 16.038 1.00 97.00 93 GLU A O 1
ATOM 758 N N . LEU A 1 94 ? -17.909 -2.236 15.011 1.00 96.62 94 LEU A N 1
ATOM 759 C CA . LEU A 1 94 ? -16.475 -2.513 15.131 1.00 96.62 94 LEU A CA 1
ATOM 760 C C . LEU A 1 94 ? -15.994 -2.362 16.584 1.00 96.62 94 LEU A C 1
ATOM 762 O O . LEU A 1 94 ? -15.132 -3.125 17.024 1.00 96.62 94 LEU A O 1
ATOM 766 N N . SER A 1 95 ? -16.552 -1.406 17.327 1.00 97.69 95 SER A N 1
ATOM 767 C CA . SER A 1 95 ? -16.297 -1.223 18.759 1.00 97.69 95 SER A CA 1
ATOM 768 C C . SER A 1 95 ? -16.691 -2.470 19.537 1.00 97.69 95 SER A C 1
ATOM 770 O O . SER A 1 95 ? -15.842 -3.054 20.209 1.00 97.69 95 SER A O 1
ATOM 772 N N . ASP A 1 96 ? -17.909 -2.962 19.329 1.00 97.12 96 ASP A N 1
ATOM 773 C CA . ASP A 1 96 ? -18.434 -4.145 20.012 1.00 97.12 96 ASP A CA 1
ATOM 774 C C . ASP A 1 96 ? -17.611 -5.401 19.698 1.00 97.12 96 ASP A C 1
ATOM 776 O O . ASP A 1 96 ? -17.291 -6.191 20.587 1.00 97.12 96 ASP A O 1
ATOM 780 N N . LYS A 1 97 ? -17.193 -5.574 18.437 1.00 96.50 97 LYS A N 1
ATOM 781 C CA . LYS A 1 97 ? -16.361 -6.715 18.014 1.00 96.50 97 LYS A CA 1
ATOM 782 C C . LYS A 1 97 ? -14.941 -6.689 18.578 1.00 96.50 97 LYS A C 1
ATOM 784 O O . LYS A 1 97 ? -14.329 -7.748 18.716 1.00 96.50 97 LYS A O 1
ATOM 789 N N . THR A 1 98 ? -14.384 -5.506 18.826 1.00 96.69 98 THR A N 1
ATOM 790 C CA . THR A 1 98 ? -12.975 -5.350 19.227 1.00 96.69 98 THR A CA 1
ATOM 791 C C . THR A 1 98 ? -12.799 -5.083 20.719 1.00 96.69 98 THR A C 1
ATOM 793 O O . THR A 1 98 ? -11.704 -5.293 21.238 1.00 96.69 98 THR A O 1
ATOM 796 N N . GLY A 1 99 ? -13.842 -4.614 21.409 1.00 95.81 99 GLY A N 1
ATOM 797 C CA . GLY A 1 99 ? -13.754 -4.080 22.770 1.00 95.81 99 GLY A CA 1
ATOM 798 C C . GLY A 1 99 ? -13.019 -2.736 22.858 1.00 95.81 99 GLY A C 1
ATOM 799 O O . GLY A 1 99 ? -12.722 -2.276 23.957 1.00 95.81 99 GLY A O 1
ATOM 800 N N . ILE A 1 100 ? -12.692 -2.114 21.720 1.00 96.88 100 ILE A N 1
ATOM 801 C CA . ILE A 1 100 ? -12.079 -0.782 21.642 1.00 96.88 100 ILE A CA 1
ATOM 802 C C . ILE A 1 100 ? -13.206 0.236 21.620 1.00 96.88 100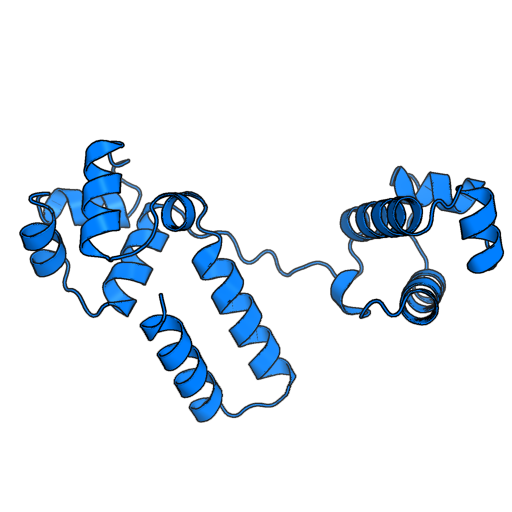 ILE A C 1
ATOM 804 O O . ILE A 1 100 ? -14.188 0.029 20.915 1.00 96.88 100 ILE A O 1
ATOM 808 N N . THR A 1 101 ? -13.082 1.346 22.340 1.00 97.44 101 THR A N 1
ATOM 809 C CA . THR A 1 101 ? -14.170 2.331 22.401 1.00 97.44 101 THR A CA 1
ATOM 810 C C . THR A 1 101 ? -14.444 2.975 21.034 1.00 97.44 101 THR A C 1
ATOM 812 O O . THR A 1 101 ? -13.532 3.196 20.234 1.00 97.44 101 THR A O 1
ATOM 815 N N . ILE A 1 102 ? -15.704 3.345 20.769 1.00 96.81 102 ILE A N 1
ATOM 816 C CA . ILE A 1 102 ? -16.106 4.043 19.529 1.00 96.81 102 ILE A CA 1
ATOM 817 C C . ILE A 1 102 ? -15.264 5.311 19.309 1.00 96.81 102 ILE A C 1
ATOM 819 O O . ILE A 1 102 ? -14.869 5.623 18.182 1.00 96.81 102 ILE A O 1
ATOM 823 N N . LEU A 1 103 ? -14.967 6.041 20.392 1.00 96.75 103 LEU A N 1
ATOM 824 C CA . LEU A 1 103 ? -14.139 7.244 20.351 1.00 96.75 103 LEU A CA 1
ATOM 825 C C . LEU A 1 103 ? -12.715 6.932 19.877 1.00 96.75 103 LEU A C 1
ATOM 827 O O . LEU A 1 103 ? -12.223 7.610 18.974 1.00 96.75 103 LEU A O 1
ATOM 831 N N . GLU A 1 104 ? -12.076 5.904 20.439 1.00 96.75 104 GLU A N 1
ATOM 832 C CA . GLU A 1 104 ? -10.737 5.476 20.025 1.00 96.75 104 GLU A CA 1
ATOM 833 C C . GLU A 1 104 ? -10.727 4.979 18.582 1.00 96.75 104 GLU A C 1
ATOM 835 O O . GLU A 1 104 ? -9.863 5.398 17.818 1.00 96.75 104 GLU A O 1
ATOM 840 N N . ILE A 1 105 ? -11.707 4.169 18.161 1.00 97.06 105 ILE A N 1
ATOM 841 C CA . ILE A 1 105 ? -11.840 3.746 16.755 1.00 97.06 105 ILE A CA 1
ATOM 842 C C . ILE A 1 105 ? -11.920 4.969 15.841 1.00 97.06 105 ILE A C 1
ATOM 844 O O . ILE A 1 105 ? -11.195 5.058 14.854 1.00 97.06 105 ILE A O 1
ATOM 848 N N . SER A 1 106 ? -12.750 5.953 16.187 1.00 96.06 106 SER A N 1
ATOM 849 C CA . SER A 1 106 ? -12.881 7.194 15.420 1.00 96.06 106 SER A CA 1
ATOM 850 C C . SER A 1 106 ? -11.583 8.009 15.375 1.00 96.06 106 SER A C 1
ATOM 852 O O . SER A 1 106 ? -11.276 8.636 14.359 1.00 96.06 106 SER A O 1
ATOM 854 N N . GLN A 1 107 ? -10.809 8.042 16.461 1.00 97.12 107 GLN A N 1
ATOM 855 C CA . GLN A 1 107 ? -9.501 8.701 16.486 1.00 97.12 107 GLN A CA 1
ATOM 856 C C . GLN A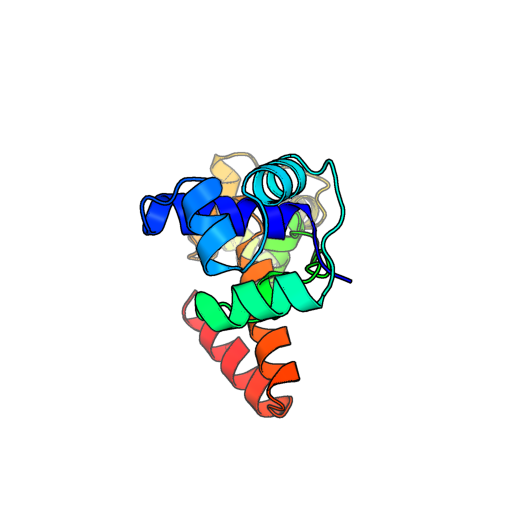 1 107 ? -8.464 7.936 15.655 1.00 97.12 107 GLN A C 1
ATOM 858 O O . GLN A 1 107 ? -7.714 8.568 14.911 1.00 97.12 107 GLN A O 1
ATOM 863 N N . ILE A 1 108 ? -8.469 6.601 15.712 1.00 95.88 108 ILE A N 1
ATOM 864 C CA . ILE A 1 108 ? -7.625 5.730 14.886 1.00 95.88 108 ILE A CA 1
ATOM 865 C C . ILE A 1 108 ? -7.924 5.951 13.407 1.00 95.88 108 ILE A C 1
ATOM 867 O O . ILE A 1 108 ? -7.019 6.236 12.633 1.00 95.88 108 ILE A O 1
ATOM 871 N N . GLU A 1 109 ? -9.196 5.910 13.008 1.00 95.38 109 GLU A N 1
ATOM 872 C CA . GLU A 1 109 ? -9.622 6.076 11.612 1.00 95.38 109 GLU A CA 1
ATOM 873 C C . GLU A 1 109 ? -9.294 7.446 11.006 1.00 95.38 109 GLU A C 1
ATOM 875 O O . GLU A 1 109 ? -9.268 7.602 9.781 1.00 95.38 109 GLU A O 1
ATOM 880 N N . ARG A 1 110 ? -9.077 8.449 11.860 1.00 94.56 110 ARG A N 1
ATOM 881 C CA . ARG A 1 110 ? -8.685 9.811 11.478 1.00 94.56 110 ARG A CA 1
ATOM 882 C C . ARG A 1 110 ? -7.179 10.054 11.587 1.00 94.56 110 ARG A C 1
ATOM 884 O O . ARG A 1 110 ? -6.760 11.191 11.402 1.00 94.56 110 ARG A O 1
ATOM 891 N N . ASP A 1 111 ? -6.396 9.018 11.892 1.00 92.38 111 ASP A N 1
ATOM 892 C CA . ASP A 1 111 ? -4.954 9.089 12.160 1.00 92.38 111 ASP A CA 1
ATOM 893 C C . ASP A 1 111 ? -4.583 10.036 13.321 1.00 92.38 111 ASP A C 1
ATOM 895 O O . ASP A 1 111 ? -3.450 10.501 13.415 1.00 92.38 111 ASP A O 1
ATOM 899 N N . ILE A 1 112 ? -5.532 10.320 14.221 1.00 95.38 112 ILE A N 1
ATOM 900 C CA . ILE A 1 112 ? -5.306 11.127 15.432 1.00 95.38 112 ILE A CA 1
ATOM 901 C C . ILE A 1 112 ? -4.620 10.275 16.503 1.00 95.38 112 ILE A C 1
ATOM 903 O O . ILE A 1 112 ? -3.752 10.758 17.224 1.00 95.38 112 ILE A O 1
ATOM 907 N N . LEU A 1 113 ? -5.009 9.001 16.600 1.00 94.44 113 LEU A N 1
ATOM 908 C CA . LEU A 1 113 ? -4.453 8.040 17.544 1.00 94.44 113 LEU A CA 1
ATOM 909 C C . LEU A 1 113 ? -3.846 6.865 16.780 1.00 94.44 113 LEU A C 1
ATOM 911 O O . LEU A 1 113 ? -4.497 6.255 15.935 1.00 94.44 113 LEU A O 1
ATOM 915 N N . LYS A 1 114 ? -2.599 6.515 17.089 1.00 93.12 114 LYS A N 1
ATOM 916 C CA . LYS A 1 114 ? -1.986 5.302 16.548 1.00 93.12 114 LYS A CA 1
ATOM 917 C C . LYS A 1 114 ? -2.415 4.103 17.407 1.00 93.12 114 LYS A C 1
ATOM 919 O O . LYS A 1 114 ? -2.173 4.140 18.612 1.00 93.12 114 LYS A O 1
ATOM 924 N N . PRO A 1 115 ? -3.017 3.048 16.831 1.00 93.81 115 PRO A N 1
ATOM 925 C CA . PRO A 1 115 ? -3.392 1.868 17.598 1.00 93.81 115 PRO A CA 1
ATOM 926 C C . PRO A 1 115 ? -2.145 1.139 18.105 1.00 93.81 115 PRO A C 1
ATOM 928 O O . PRO A 1 115 ? -1.117 1.075 17.424 1.00 93.81 115 PRO A O 1
ATOM 931 N N . THR A 1 116 ? -2.253 0.547 19.291 1.00 95.38 116 THR A N 1
ATOM 932 C CA . THR A 1 116 ? -1.273 -0.432 19.779 1.00 95.38 116 THR A CA 1
ATOM 933 C C . THR A 1 116 ? -1.294 -1.694 18.915 1.00 95.38 116 THR A C 1
ATOM 935 O O . THR A 1 116 ? -2.286 -1.987 18.246 1.00 95.38 116 THR A O 1
ATOM 938 N N . GLU A 1 117 ? -0.229 -2.496 18.967 1.00 93.94 117 GLU A N 1
ATOM 939 C CA . GLU A 1 117 ? -0.168 -3.767 18.229 1.00 93.94 117 GLU A CA 1
ATOM 940 C C . GLU A 1 117 ? -1.336 -4.698 18.603 1.00 93.94 117 GLU A C 1
ATOM 942 O O . GLU A 1 117 ? -1.965 -5.2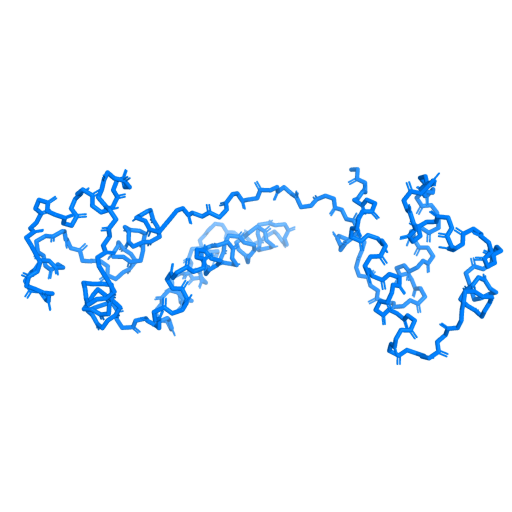92 17.732 1.00 93.94 117 GLU A O 1
ATOM 947 N N . LYS A 1 118 ? -1.701 -4.744 19.891 1.00 95.62 118 LYS A N 1
ATOM 948 C CA . LYS A 1 118 ? -2.847 -5.521 20.382 1.00 95.62 118 LYS A CA 1
ATOM 949 C C . LYS A 1 118 ? -4.172 -5.021 19.799 1.00 95.62 118 LYS A C 1
ATOM 951 O O . LYS A 1 118 ? -4.970 -5.824 19.329 1.00 95.62 118 LYS A O 1
ATOM 956 N N . GLN A 1 119 ? -4.410 -3.707 19.805 1.00 96.06 119 GLN A N 1
ATOM 957 C CA . GLN A 1 119 ? -5.612 -3.120 19.197 1.00 96.06 119 GLN A CA 1
ATOM 958 C C . GLN A 1 119 ? -5.667 -3.396 17.694 1.00 96.06 119 GLN A C 1
ATOM 960 O O . GLN A 1 119 ? -6.722 -3.733 17.167 1.00 96.06 119 GLN A O 1
ATOM 965 N N . LEU A 1 120 ? -4.530 -3.310 17.006 1.00 95.19 120 LEU A N 1
ATOM 966 C CA . LEU A 1 120 ? -4.460 -3.578 15.578 1.00 95.19 120 LEU A CA 1
ATOM 967 C C . LEU A 1 120 ? -4.747 -5.053 15.252 1.00 95.19 120 LEU A C 1
ATOM 969 O O . LEU A 1 120 ? -5.464 -5.323 14.292 1.00 95.19 120 LEU A O 1
ATOM 973 N N . GLN A 1 121 ? -4.276 -5.997 16.074 1.00 95.94 121 GLN A N 1
ATOM 974 C CA . GLN A 1 121 ? -4.636 -7.417 15.963 1.00 95.94 121 GLN A CA 1
ATOM 975 C C . GLN A 1 121 ? -6.134 -7.658 16.194 1.00 95.94 121 GLN A C 1
ATOM 977 O O . GLN A 1 121 ? -6.750 -8.440 15.472 1.00 95.94 121 GLN A O 1
ATOM 982 N N . LEU A 1 122 ? -6.743 -6.970 17.165 1.00 97.12 122 LEU A N 1
ATOM 983 C CA . LEU A 1 122 ? -8.187 -7.055 17.408 1.00 97.12 122 LEU A CA 1
ATOM 984 C C . LEU A 1 122 ? -8.985 -6.527 16.212 1.00 97.12 122 LEU A C 1
ATOM 986 O O . LEU A 1 122 ? -9.921 -7.187 15.766 1.00 97.12 122 LEU A O 1
ATOM 990 N N . ILE A 1 123 ? -8.584 -5.381 15.656 1.00 95.88 123 ILE A N 1
ATOM 991 C CA . ILE A 1 123 ? -9.197 -4.797 14.454 1.00 95.88 123 ILE A CA 1
ATOM 992 C C . ILE A 1 123 ? -9.039 -5.742 13.258 1.00 95.88 123 ILE A C 1
ATOM 994 O O . ILE A 1 123 ? -10.015 -6.015 12.567 1.00 95.88 123 ILE A O 1
ATOM 998 N N . SER A 1 124 ? -7.838 -6.285 13.043 1.00 94.81 124 SER A N 1
ATOM 999 C CA . SER A 1 124 ? -7.545 -7.280 12.003 1.00 94.81 124 SER A CA 1
ATOM 1000 C C . SER A 1 124 ? -8.477 -8.489 12.107 1.00 94.81 124 SER A C 1
ATOM 1002 O O . SER A 1 124 ? -9.171 -8.818 11.145 1.00 94.81 124 SER A O 1
ATOM 1004 N N . LYS A 1 125 ? -8.594 -9.077 13.303 1.00 95.06 125 LYS A N 1
ATOM 1005 C CA . LYS A 1 125 ? -9.487 -10.210 13.564 1.00 95.06 125 LYS A CA 1
ATOM 1006 C C . LYS A 1 125 ? -10.962 -9.859 13.350 1.00 95.06 125 LYS A C 1
ATOM 1008 O O . LYS A 1 125 ? -11.690 -10.654 12.767 1.00 95.06 125 LYS A O 1
ATOM 1013 N N . ALA A 1 126 ? -11.407 -8.685 13.800 1.00 95.38 126 ALA A N 1
ATOM 1014 C CA . ALA A 1 126 ? -12.794 -8.243 13.643 1.00 95.38 126 ALA A CA 1
ATOM 1015 C C . ALA A 1 126 ? -13.174 -7.988 12.176 1.00 95.38 126 ALA A C 1
ATOM 1017 O O . ALA A 1 126 ? -14.324 -8.209 11.794 1.00 95.38 126 ALA A O 1
ATOM 1018 N N . LEU A 1 127 ? -12.213 -7.540 11.364 1.00 92.12 127 LEU A N 1
ATOM 1019 C CA . LEU A 1 127 ? -12.375 -7.342 9.925 1.00 92.12 127 LEU A CA 1
ATOM 1020 C C . LEU A 1 127 ? -12.156 -8.628 9.114 1.00 92.12 127 LEU A C 1
ATOM 1022 O O . LEU A 1 127 ? -12.557 -8.663 7.955 1.00 92.12 127 LEU A O 1
ATOM 1026 N N . GLY A 1 128 ? -11.548 -9.663 9.702 1.00 90.81 128 GLY A N 1
ATOM 1027 C CA . GLY A 1 128 ? -11.193 -10.908 9.016 1.00 90.81 128 GLY A CA 1
ATOM 1028 C C . GLY A 1 128 ? -10.027 -10.763 8.034 1.00 90.81 128 GLY A C 1
ATOM 1029 O O . GLY A 1 128 ? -9.907 -11.579 7.135 1.00 90.81 128 GLY A O 1
ATOM 1030 N N . ILE A 1 129 ? -9.189 -9.733 8.190 1.00 89.31 129 ILE A N 1
ATOM 1031 C CA . ILE A 1 129 ? -8.115 -9.390 7.246 1.00 89.31 129 ILE A CA 1
ATOM 1032 C C . ILE A 1 129 ? -6.772 -9.495 7.954 1.00 89.31 129 ILE A C 1
ATOM 1034 O O . ILE A 1 129 ? -6.633 -9.011 9.077 1.00 89.31 129 ILE A O 1
ATOM 1038 N N . ASP A 1 130 ? -5.775 -10.069 7.283 1.00 89.19 130 ASP A N 1
ATOM 1039 C CA . ASP A 1 130 ? -4.417 -10.181 7.811 1.00 89.19 130 ASP A CA 1
ATOM 1040 C C . ASP A 1 130 ? -3.833 -8.814 8.225 1.00 89.19 130 ASP A C 1
ATOM 1042 O O . ASP A 1 130 ? -3.951 -7.805 7.521 1.00 89.19 130 ASP A O 1
ATOM 1046 N N . VAL A 1 131 ? -3.196 -8.777 9.396 1.00 90.12 131 VAL A N 1
ATOM 1047 C CA . VAL A 1 131 ? -2.657 -7.550 9.989 1.00 90.12 131 VAL A CA 1
ATOM 1048 C C . VAL A 1 131 ? -1.585 -6.891 9.110 1.00 90.12 131 VAL A C 1
ATOM 1050 O O . VAL A 1 131 ? -1.498 -5.660 9.074 1.00 90.12 131 VAL A O 1
ATOM 1053 N N . GLU A 1 132 ? -0.794 -7.669 8.367 1.00 85.62 132 GLU A N 1
ATOM 1054 C CA . GLU A 1 132 ? 0.240 -7.164 7.459 1.00 85.62 132 GLU A CA 1
ATOM 1055 C C . GLU A 1 132 ? -0.373 -6.421 6.269 1.00 85.62 132 GLU A C 1
ATOM 1057 O O . GLU A 1 132 ? 0.130 -5.370 5.855 1.00 85.62 132 GLU A O 1
ATOM 1062 N N . LEU A 1 133 ? -1.510 -6.908 5.763 1.00 82.31 133 LEU A N 1
ATOM 1063 C CA . LEU A 1 133 ? -2.241 -6.253 4.677 1.00 82.31 133 LEU A CA 1
ATOM 1064 C C . LEU A 1 133 ? -2.803 -4.894 5.109 1.00 82.31 133 LEU A C 1
ATOM 1066 O O . LEU A 1 133 ? -2.807 -3.945 4.320 1.00 82.31 133 LEU A O 1
ATOM 1070 N N . ILE A 1 134 ? -3.222 -4.779 6.373 1.00 86.38 134 ILE A N 1
ATOM 1071 C CA . ILE A 1 134 ? -3.704 -3.521 6.956 1.00 86.38 134 ILE A CA 1
ATOM 1072 C C . ILE A 1 134 ? -2.542 -2.541 7.167 1.00 86.38 134 ILE A C 1
ATOM 1074 O O . ILE A 1 134 ? -2.655 -1.369 6.801 1.00 86.38 134 ILE A O 1
ATOM 1078 N N . LYS A 1 135 ? -1.412 -3.009 7.720 1.00 82.44 135 LYS A N 1
ATOM 1079 C CA . LYS A 1 135 ? -0.227 -2.178 8.020 1.00 82.44 135 LYS A CA 1
ATOM 1080 C C . LYS A 1 135 ? 0.342 -1.485 6.793 1.00 82.44 135 LYS A C 1
ATOM 1082 O O . LYS A 1 135 ? 0.749 -0.328 6.873 1.00 82.44 135 LYS A O 1
ATOM 1087 N N . ASN A 1 136 ? 0.366 -2.192 5.671 1.00 67.88 136 ASN A N 1
ATOM 1088 C CA . ASN A 1 136 ? 1.048 -1.716 4.480 1.00 67.88 136 ASN A CA 1
ATOM 1089 C C . ASN A 1 136 ? 0.232 -0.690 3.681 1.00 67.88 136 ASN A C 1
ATOM 1091 O O . ASN A 1 136 ? 0.795 -0.067 2.786 1.00 67.88 136 ASN A O 1
ATOM 1095 N N . GLY A 1 137 ? -1.081 -0.530 3.927 1.00 67.38 137 GLY A N 1
ATOM 1096 C CA . GLY A 1 137 ? -1.971 0.366 3.156 1.00 67.38 137 GLY A CA 1
ATOM 1097 C C . GLY A 1 137 ? -2.060 0.050 1.648 1.00 67.38 137 GLY A C 1
ATOM 1098 O O . GLY A 1 137 ? -2.833 0.666 0.911 1.00 67.38 137 GLY A O 1
ATOM 1099 N N . ASN A 1 138 ? -1.278 -0.931 1.190 1.00 70.06 138 ASN A N 1
ATOM 1100 C CA . ASN A 1 138 ? -1.100 -1.331 -0.197 1.00 70.06 138 ASN A CA 1
ATOM 1101 C C . ASN A 1 138 ? -2.320 -2.066 -0.727 1.00 70.06 138 ASN A C 1
ATOM 1103 O O . ASN A 1 138 ? -2.602 -1.960 -1.914 1.00 70.06 138 ASN A O 1
ATOM 1107 N N . ILE A 1 139 ? -3.077 -2.748 0.140 1.00 77.25 139 ILE A N 1
ATOM 1108 C CA . ILE A 1 139 ? -4.274 -3.475 -0.279 1.00 77.25 139 ILE A CA 1
ATOM 1109 C C . ILE A 1 139 ? -5.246 -2.545 -1.007 1.00 77.25 139 ILE A C 1
ATOM 1111 O O . ILE A 1 139 ? -5.692 -2.846 -2.104 1.00 77.25 139 ILE A O 1
ATOM 1115 N N . ILE A 1 140 ? -5.466 -1.336 -0.487 1.00 78.06 140 ILE A N 1
ATOM 1116 C CA . ILE A 1 140 ? -6.334 -0.367 -1.151 1.00 78.06 140 ILE A CA 1
ATOM 1117 C C . ILE A 1 140 ? -5.715 0.129 -2.464 1.00 78.06 140 ILE A C 1
ATOM 1119 O O . ILE A 1 140 ? -6.436 0.305 -3.443 1.00 78.06 140 ILE A O 1
ATOM 1123 N N . LYS A 1 141 ? -4.391 0.327 -2.509 1.00 75.88 141 LYS A N 1
ATOM 1124 C CA . LYS A 1 141 ? -3.687 0.750 -3.728 1.00 75.88 141 LYS A CA 1
ATOM 1125 C C . LYS A 1 141 ? -3.857 -0.275 -4.854 1.00 75.88 141 LYS A C 1
ATOM 1127 O O . LYS A 1 141 ? -4.124 0.122 -5.984 1.00 75.88 141 LYS A O 1
ATOM 1132 N N . GLU A 1 142 ? -3.734 -1.567 -4.558 1.00 78.62 142 GLU A N 1
ATOM 1133 C CA . GLU A 1 142 ? -3.899 -2.631 -5.557 1.00 78.62 142 GLU A CA 1
ATOM 1134 C C . GLU A 1 142 ? -5.335 -2.695 -6.094 1.00 78.62 142 GLU A C 1
ATOM 1136 O O . GLU A 1 142 ? -5.536 -2.801 -7.302 1.00 78.62 142 GLU A O 1
ATOM 1141 N N . PHE A 1 143 ? -6.339 -2.511 -5.235 1.00 83.44 143 PHE A N 1
ATOM 1142 C CA . PHE A 1 143 ? -7.740 -2.439 -5.662 1.00 83.44 143 PHE A CA 1
ATOM 1143 C C . PHE A 1 143 ? -8.002 -1.243 -6.591 1.00 83.44 143 PHE A C 1
ATOM 1145 O O . PHE A 1 143 ? -8.658 -1.389 -7.621 1.00 83.44 143 PHE A O 1
ATOM 1152 N N . GLU A 1 144 ? -7.443 -0.069 -6.286 1.00 81.19 144 GLU A N 1
ATOM 1153 C CA . GLU A 1 144 ? -7.558 1.105 -7.164 1.00 81.19 144 GLU A CA 1
ATOM 1154 C C . GLU A 1 144 ? -6.832 0.910 -8.506 1.00 81.19 144 GLU A C 1
ATOM 1156 O O . GLU A 1 144 ? -7.300 1.392 -9.541 1.00 81.19 144 GLU A O 1
ATOM 1161 N N . LYS A 1 145 ? -5.713 0.170 -8.532 1.00 82.00 145 LYS A N 1
ATOM 1162 C CA . LYS A 1 145 ? -5.044 -0.201 -9.790 1.00 82.00 145 LYS A CA 1
ATOM 1163 C C . LYS A 1 145 ? -5.933 -1.094 -10.647 1.00 82.00 145 LYS A C 1
ATOM 1165 O O . LYS A 1 145 ? -6.067 -0.823 -11.837 1.00 82.00 145 LYS A O 1
ATOM 1170 N N . VAL A 1 146 ? -6.551 -2.120 -10.055 1.00 86.31 146 VAL A N 1
ATOM 1171 C CA . VAL A 1 146 ? -7.493 -2.996 -10.767 1.00 86.31 146 VAL A CA 1
ATOM 1172 C C . VAL A 1 146 ? -8.648 -2.174 -11.330 1.00 86.31 146 VAL A C 1
ATOM 1174 O O . VAL A 1 146 ? -8.906 -2.252 -12.529 1.00 86.31 146 VAL A O 1
ATOM 1177 N N . ARG A 1 147 ? -9.264 -1.310 -10.514 1.00 86.38 147 ARG A N 1
ATOM 1178 C CA . ARG A 1 147 ? -10.315 -0.388 -10.965 1.00 86.38 147 ARG A CA 1
ATOM 1179 C C . ARG A 1 147 ? -9.870 0.443 -12.172 1.00 86.38 147 ARG A C 1
ATOM 1181 O O . ARG A 1 147 ? -10.527 0.418 -13.206 1.00 86.38 147 ARG A O 1
ATOM 1188 N N . THR A 1 148 ? -8.726 1.118 -12.064 1.00 83.94 148 THR A N 1
ATOM 1189 C CA . THR A 1 148 ? -8.188 1.973 -13.135 1.00 83.94 148 THR A CA 1
ATOM 1190 C C . THR A 1 148 ? -7.917 1.177 -14.418 1.00 83.94 148 THR A C 1
ATOM 1192 O O . THR A 1 148 ? -8.101 1.683 -15.524 1.00 83.94 148 THR A O 1
ATOM 1195 N N . SER A 1 149 ? -7.456 -0.071 -14.299 1.00 85.56 149 SER A N 1
ATOM 1196 C CA . SER A 1 149 ? -7.239 -0.952 -15.450 1.00 85.56 149 SER A CA 1
ATOM 1197 C C . SER A 1 149 ? -8.553 -1.334 -16.127 1.00 85.56 149 SER A C 1
ATOM 1199 O O . SER A 1 149 ? -8.626 -1.297 -17.352 1.00 85.56 149 SER A O 1
ATOM 1201 N N . LEU A 1 150 ? -9.601 -1.639 -15.357 1.00 88.94 150 LEU A N 1
ATOM 1202 C CA . LEU A 1 150 ? -10.927 -1.935 -15.904 1.00 88.94 150 LEU A CA 1
ATOM 1203 C C . LEU A 1 150 ? -11.530 -0.717 -16.623 1.00 88.94 150 LEU A C 1
ATOM 1205 O O . LEU A 1 150 ? -12.047 -0.862 -17.729 1.00 88.94 150 LEU A O 1
ATOM 1209 N N . GLU A 1 151 ? -11.389 0.484 -16.052 1.00 86.50 151 GLU A N 1
ATOM 1210 C CA . GLU A 1 151 ? -11.816 1.744 -16.685 1.00 86.50 151 GLU A CA 1
ATOM 1211 C C . GLU A 1 151 ? -11.124 1.947 -18.044 1.00 86.50 151 GLU A C 1
ATOM 1213 O O . GLU A 1 151 ? -11.770 2.234 -19.050 1.00 86.50 151 GLU A O 1
ATOM 1218 N N . LYS A 1 152 ? -9.804 1.728 -18.111 1.00 83.31 152 LYS A N 1
ATOM 1219 C CA . LYS A 1 152 ? -9.027 1.856 -19.357 1.00 83.31 152 LYS A CA 1
ATOM 1220 C C . LYS A 1 152 ? -9.392 0.824 -20.419 1.00 83.31 152 LYS A C 1
ATOM 1222 O O . LYS A 1 152 ? -9.285 1.119 -21.605 1.00 83.31 152 LYS A O 1
ATOM 1227 N N . LEU A 1 153 ? -9.790 -0.376 -20.002 1.00 90.81 153 LEU A N 1
ATOM 1228 C CA . LEU A 1 153 ? -10.247 -1.434 -20.902 1.00 90.81 153 LEU A CA 1
ATOM 1229 C C . LEU A 1 153 ? -11.679 -1.196 -21.413 1.00 90.81 153 LEU A C 1
ATOM 1231 O O . LEU A 1 153 ? -12.165 -1.979 -22.225 1.00 90.81 153 LEU A O 1
ATOM 1235 N N . GLY A 1 154 ? -12.344 -0.120 -20.973 1.00 89.56 154 GLY A N 1
ATOM 1236 C CA . GLY A 1 154 ? -13.670 0.267 -21.449 1.00 89.56 154 GLY A CA 1
ATOM 1237 C C . GLY A 1 154 ? -14.814 -0.511 -20.800 1.00 89.56 154 GLY A C 1
ATOM 1238 O O . GLY A 1 154 ? -15.901 -0.579 -21.371 1.00 89.56 154 GLY A O 1
ATOM 1239 N N . PHE A 1 155 ? -14.594 -1.107 -19.624 1.00 94.12 155 PHE A N 1
ATOM 1240 C CA . PHE A 1 155 ? -15.684 -1.716 -18.864 1.00 94.12 155 PHE A CA 1
ATOM 1241 C C . PHE A 1 155 ? -16.665 -0.635 -18.388 1.00 94.12 155 PHE A C 1
ATOM 1243 O O . PHE A 1 155 ? -16.259 0.434 -17.937 1.00 94.12 155 PHE A O 1
ATOM 1250 N N . SER A 1 156 ? -17.965 -0.931 -18.456 1.00 94.50 156 SER A N 1
ATOM 1251 C CA . SER A 1 156 ? -19.019 -0.075 -17.895 1.00 94.50 156 SER A CA 1
ATOM 1252 C C . SER A 1 156 ? -18.868 0.074 -16.377 1.00 94.50 156 SER A C 1
ATOM 1254 O O . SER A 1 156 ? -18.468 -0.886 -15.709 1.00 94.50 156 SER A O 1
ATOM 1256 N N . GLU A 1 157 ? -19.289 1.210 -15.820 1.00 89.06 157 GLU A N 1
ATOM 1257 C CA . GLU A 1 157 ? -19.286 1.463 -14.370 1.00 89.06 157 GLU A CA 1
ATOM 1258 C C . GLU A 1 157 ? -20.032 0.379 -13.575 1.00 89.06 157 GLU A C 1
ATOM 1260 O O . GLU A 1 157 ? -19.590 -0.026 -12.499 1.00 89.06 157 GLU A O 1
ATOM 1265 N N . GLU A 1 158 ? -21.125 -0.165 -14.115 1.00 93.25 158 GLU A N 1
ATOM 1266 C CA . GLU A 1 158 ? -21.894 -1.243 -13.490 1.00 93.25 158 GLU A CA 1
ATOM 1267 C C . GLU A 1 158 ? -21.061 -2.525 -13.345 1.00 93.25 158 GLU A C 1
ATOM 1269 O O . GLU A 1 158 ? -21.043 -3.145 -12.278 1.00 93.25 158 GLU A O 1
ATOM 1274 N N . ALA A 1 159 ? -20.330 -2.898 -14.399 1.00 92.62 159 ALA A N 1
ATOM 1275 C CA . ALA A 1 159 ? -19.443 -4.059 -14.407 1.00 92.62 159 ALA A CA 1
ATOM 1276 C C . ALA A 1 159 ? -18.250 -3.866 -13.463 1.00 92.62 159 ALA A C 1
ATOM 1278 O O . ALA A 1 159 ? -17.936 -4.764 -12.682 1.00 92.62 159 ALA A O 1
ATOM 1279 N N . ILE A 1 160 ? -17.628 -2.682 -13.479 1.00 91.31 160 ILE A N 1
ATOM 1280 C CA . ILE A 1 160 ? -16.538 -2.336 -12.558 1.00 91.31 160 ILE A CA 1
ATOM 1281 C C . ILE A 1 160 ? -17.030 -2.469 -11.119 1.00 91.31 160 ILE A C 1
ATOM 1283 O O . ILE A 1 160 ? -16.405 -3.151 -10.311 1.00 91.31 160 ILE A O 1
ATOM 1287 N N . LYS A 1 161 ? -18.190 -1.890 -10.798 1.00 87.44 161 LYS A N 1
ATOM 1288 C CA . LYS A 1 161 ? -18.783 -1.977 -9.462 1.00 87.44 161 LYS A CA 1
ATOM 1289 C C . LYS A 1 161 ? -19.055 -3.422 -9.041 1.00 87.44 161 LYS A C 1
ATOM 1291 O O . LYS A 1 161 ? -18.786 -3.767 -7.893 1.00 87.44 161 LYS A O 1
ATOM 1296 N N . ALA A 1 162 ? -19.555 -4.264 -9.944 1.00 90.25 162 ALA A N 1
ATOM 1297 C CA . ALA A 1 162 ? -19.794 -5.678 -9.663 1.00 90.25 162 ALA A CA 1
ATOM 1298 C C . ALA A 1 162 ? -18.490 -6.442 -9.367 1.00 90.25 162 ALA A C 1
ATOM 1300 O O . ALA A 1 162 ? -18.427 -7.163 -8.371 1.00 90.25 162 ALA A O 1
ATOM 1301 N N . ILE A 1 163 ? -17.443 -6.238 -10.177 1.00 91.31 163 ILE A N 1
ATOM 1302 C CA . ILE A 1 163 ? -16.122 -6.857 -9.983 1.00 91.31 163 ILE A CA 1
ATOM 1303 C C . ILE A 1 163 ? -15.506 -6.4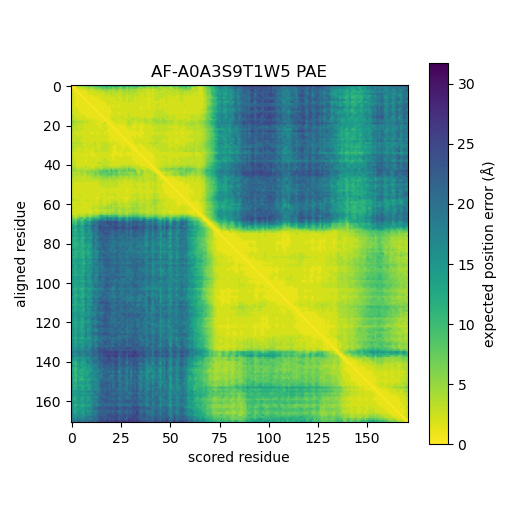01 -8.661 1.00 91.31 163 ILE A C 1
ATOM 1305 O O . ILE A 1 163 ? -15.068 -7.232 -7.869 1.00 91.31 163 ILE A O 1
ATOM 1309 N N . MET A 1 164 ? -15.528 -5.096 -8.385 1.00 87.31 164 MET A N 1
ATOM 1310 C CA . MET A 1 164 ? -15.005 -4.560 -7.131 1.00 87.31 164 MET A CA 1
ATOM 1311 C C . MET A 1 164 ? -15.765 -5.150 -5.939 1.00 87.31 164 MET A C 1
ATOM 1313 O O . MET A 1 164 ? -15.139 -5.679 -5.030 1.00 87.31 164 MET A O 1
ATOM 1317 N N . CYS A 1 165 ? -17.102 -5.189 -5.974 1.00 84.00 165 CYS A N 1
ATOM 1318 C CA . CYS A 1 165 ? -17.894 -5.839 -4.926 1.00 84.00 165 CYS A CA 1
ATOM 1319 C C . CYS A 1 165 ? -17.568 -7.328 -4.741 1.00 84.00 165 CYS A C 1
AT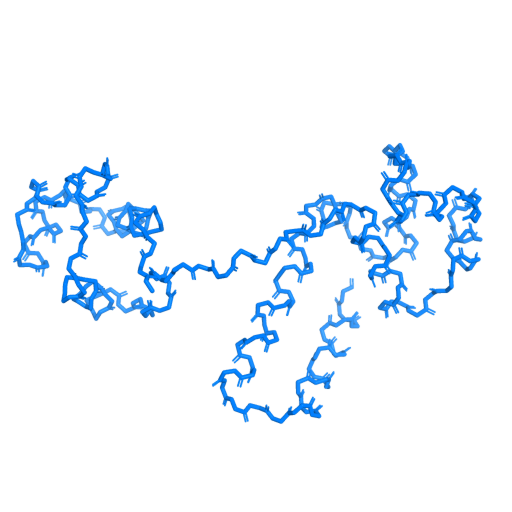OM 1321 O O . CYS A 1 165 ? -17.663 -7.819 -3.619 1.00 84.00 165 CYS A O 1
ATOM 1323 N N . PHE A 1 166 ? -17.229 -8.057 -5.806 1.00 87.94 166 PHE A N 1
ATOM 1324 C CA . PHE A 1 166 ? -16.785 -9.447 -5.698 1.00 87.94 166 PHE A CA 1
ATOM 1325 C C . PHE A 1 166 ? -15.427 -9.534 -4.991 1.00 87.94 166 PHE A C 1
ATOM 1327 O O . PHE A 1 166 ? -15.306 -10.231 -3.990 1.00 87.94 166 PHE A O 1
ATOM 1334 N N . MET A 1 167 ? -14.441 -8.752 -5.433 1.00 85.69 167 MET A N 1
ATOM 1335 C CA . MET A 1 167 ? -13.112 -8.725 -4.815 1.00 85.69 167 MET A CA 1
ATOM 1336 C C . MET A 1 167 ? -13.157 -8.325 -3.333 1.00 85.69 167 MET A C 1
ATOM 1338 O O . MET A 1 167 ? -12.403 -8.854 -2.526 1.00 85.69 167 MET A O 1
ATOM 1342 N N . GLU A 1 168 ? -14.047 -7.404 -2.958 1.00 77.62 168 GLU A N 1
ATOM 1343 C CA . GLU A 1 168 ? -14.226 -6.972 -1.567 1.00 77.62 168 GLU A CA 1
ATOM 1344 C C . GLU A 1 168 ? -14.827 -8.065 -0.661 1.00 77.62 168 GLU A C 1
ATOM 1346 O O . GLU A 1 168 ? -14.648 -8.010 0.558 1.00 77.62 168 GLU A O 1
ATOM 1351 N N . ARG A 1 169 ? -15.544 -9.046 -1.229 1.00 77.69 169 ARG A N 1
ATOM 1352 C CA . ARG A 1 169 ? -16.117 -10.184 -0.485 1.00 77.69 169 ARG A CA 1
ATOM 1353 C C . ARG A 1 169 ? -15.105 -11.294 -0.221 1.00 77.69 169 ARG A C 1
ATOM 1355 O O . ARG A 1 169 ? -15.228 -11.950 0.805 1.00 77.69 169 ARG A O 1
ATOM 1362 N N . GLU A 1 170 ? -14.149 -11.475 -1.127 1.00 78.25 170 GLU A N 1
ATOM 1363 C CA . GLU A 1 170 ? -13.103 -12.507 -1.048 1.00 78.25 170 GLU A CA 1
ATOM 1364 C C . GLU A 1 170 ? -11.893 -12.083 -0.190 1.00 78.25 170 GLU A C 1
ATOM 1366 O O . GLU A 1 170 ? -10.973 -12.873 0.020 1.00 78.25 170 GLU A O 1
ATOM 1371 N N . LEU A 1 171 ? -11.887 -10.834 0.293 1.00 73.06 171 LEU A N 1
ATOM 1372 C CA . LEU A 1 171 ? -10.966 -10.337 1.322 1.00 73.06 171 LEU A CA 1
ATOM 1373 C C . LEU A 1 171 ? -11.342 -10.829 2.713 1.00 73.06 171 LEU A C 1
ATOM 1375 O O . LEU A 1 171 ? -10.420 -11.051 3.518 1.00 73.06 171 LEU A O 1
#

Sequence (171 aa):
MYDSEKLSQIIRQIQKKNNLTNDKLGKILGVSGSYISQIKNLKRGVRPETIKKISETFNIPMEEFLYEKNIPSLSLGKTIRKLRRMKKLSPDELSDKTGITILEISQIERDILKPTEKQLQLISKALGIDVELIKNGNIIKEFEKVRTSLEKLGFSEEAIKAIMCFMEREL

Secondary structure (DSSP, 8-state):
-B-HHHHHHHHHHHHHHHT--HHHHHHHHTS-HHHHHHHHTTSS---HHHHHHHHHHHT--GGGGBPP---PPPPHHHHHHHHHHHTT--HHHHHHHHT--HHHHHHHHTTSSPPPHHHHHHHHHHHT--HHHHHTSHHHHHHHHHHHHHHHTT--HHHHHHHHHHHHH--

Nearest PDB structures (foldseek):
  1adr-assembly1_A  TM=9.324E-01  e=1.983E-03  Lederbergvirus P22
  3jxc-assembly1_L  TM=9.445E-01  e=3.241E-03  Lederbergvirus P22
  2b5a-assembly1_A  TM=9.428E-01  e=5.042E-03  [Bacillus] caldolyticus
  1y7y-assembly1_B  TM=9.865E-01  e=1.346E-02  Aeromonas hydrophila
  5woq-assembly2_C  TM=8.070E-01  e=1.485E-02  Mycolicibacterium smegmatis MC2 155

Mean predicted aligned error: 10.79 Å

Radius of gyration: 21.96 Å; Cα contacts (8 Å, |Δi|>4): 163; chains: 1; bounding box: 50×25×54 Å